Protein AF-A0A3A4UK69-F1 (afdb_monomer)

Nearest PDB structures (foldseek):
  6pcm-assembly1_A  TM=4.112E-01  e=5.281E-01  Mycolicibacterium smegmatis MC2 155
  7zi4-assembly1_Q  TM=6.299E-01  e=3.247E+00  Homo sapiens
  8x19-assembly1_J  TM=5.855E-01  e=5.456E+00  Homo sapiens
  4rul-assembly1_A  TM=4.086E-01  e=1.310E+00  Escherichia coli DH1

Mean predicted aligned error: 6.85 Å

pLDDT: mean 83.21, std 5.72, range [52.34, 89.5]

Structure (mmCIF, N/CA/C/O backbone):
data_AF-A0A3A4UK69-F1
#
_entry.id   AF-A0A3A4UK69-F1
#
loop_
_atom_site.group_PDB
_atom_site.id
_atom_site.type_symbol
_atom_site.label_atom_id
_atom_site.label_alt_id
_atom_site.label_comp_id
_atom_site.label_asym_id
_atom_site.label_entity_id
_atom_site.label_seq_id
_atom_site.pdbx_PDB_ins_code
_atom_site.Cartn_x
_atom_site.Cartn_y
_atom_site.Cartn_z
_atom_site.occupancy
_atom_site.B_iso_or_equiv
_atom_site.auth_seq_id
_atom_site.auth_comp_id
_atom_site.auth_asym_id
_atom_site.auth_atom_id
_atom_site.pdbx_PDB_model_num
ATOM 1 N N . MET A 1 1 ? -12.505 -10.257 -20.739 1.00 52.34 1 MET A N 1
ATOM 2 C CA . MET A 1 1 ? -11.443 -10.160 -21.768 1.00 52.34 1 MET A CA 1
ATOM 3 C C . MET A 1 1 ? -10.095 -10.376 -21.075 1.00 52.34 1 MET A C 1
ATOM 5 O O . MET A 1 1 ? -9.826 -9.671 -20.113 1.00 52.34 1 MET A O 1
ATOM 9 N N . ARG A 1 2 ? -9.304 -11.394 -21.450 1.00 63.09 2 ARG A N 1
ATOM 10 C CA . ARG A 1 2 ? -8.018 -11.730 -20.797 1.00 63.09 2 ARG A CA 1
ATOM 11 C C . ARG A 1 2 ? -6.873 -11.286 -21.707 1.00 63.09 2 ARG A C 1
ATOM 13 O O . ARG A 1 2 ? -6.662 -11.902 -22.743 1.00 63.09 2 ARG A O 1
ATOM 20 N N . ILE A 1 3 ? -6.164 -10.223 -21.333 1.00 78.75 3 ILE A N 1
ATOM 21 C CA . ILE A 1 3 ? -4.991 -9.739 -22.075 1.00 78.75 3 ILE A CA 1
ATOM 22 C C . ILE A 1 3 ? -3.780 -10.581 -21.627 1.00 78.75 3 ILE A C 1
ATOM 24 O O . ILE A 1 3 ? -3.466 -10.582 -20.434 1.00 78.75 3 ILE A O 1
ATOM 28 N N . PRO A 1 4 ? -3.141 -11.362 -22.517 1.00 82.81 4 PRO A N 1
ATOM 29 C CA . PRO A 1 4 ? -1.982 -12.175 -22.156 1.00 82.81 4 PRO A CA 1
ATOM 30 C C . PRO A 1 4 ? -0.755 -11.289 -21.904 1.00 82.81 4 PRO A C 1
ATOM 32 O O . PRO A 1 4 ? -0.562 -10.293 -22.598 1.00 82.81 4 PRO A O 1
ATOM 35 N N . LYS A 1 5 ? 0.096 -11.674 -20.939 1.00 75.31 5 LYS A N 1
ATOM 36 C CA . LYS A 1 5 ? 1.392 -11.011 -20.726 1.00 75.31 5 LYS A CA 1
ATOM 37 C C . LYS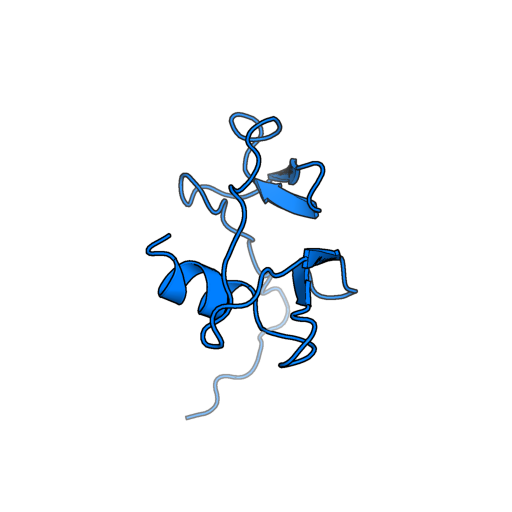 A 1 5 ? 2.251 -11.183 -21.974 1.00 75.31 5 LYS A C 1
ATOM 39 O O . LYS A 1 5 ? 2.420 -12.314 -22.437 1.00 75.31 5 LYS A O 1
ATOM 44 N N . ARG A 1 6 ? 2.786 -10.089 -22.513 1.00 85.00 6 ARG A N 1
ATOM 45 C CA . ARG A 1 6 ? 3.675 -10.141 -23.680 1.00 85.00 6 ARG A CA 1
ATOM 46 C C . ARG A 1 6 ? 5.125 -10.228 -23.220 1.00 85.00 6 ARG A C 1
ATOM 48 O O . ARG A 1 6 ? 5.530 -9.579 -22.259 1.00 85.00 6 ARG A O 1
ATOM 55 N N . TYR A 1 7 ? 5.911 -11.057 -23.898 1.00 80.06 7 TYR A N 1
ATOM 56 C CA . TYR A 1 7 ? 7.346 -11.133 -23.646 1.00 80.06 7 TYR A CA 1
ATOM 57 C C . TYR A 1 7 ? 7.990 -9.759 -23.905 1.00 80.06 7 TYR A C 1
ATOM 59 O O . TYR A 1 7 ? 7.695 -9.129 -24.919 1.00 80.06 7 TYR A O 1
ATOM 67 N N . GLY A 1 8 ? 8.819 -9.284 -22.969 1.00 80.31 8 GLY A N 1
ATOM 68 C CA . GLY A 1 8 ? 9.406 -7.934 -22.982 1.00 80.31 8 GLY A CA 1
ATOM 69 C C . GLY A 1 8 ? 8.650 -6.889 -22.149 1.00 80.31 8 GLY A C 1
ATOM 70 O O . GLY A 1 8 ? 9.163 -5.795 -21.931 1.00 80.31 8 GLY A O 1
ATOM 71 N N . GLU A 1 9 ? 7.468 -7.220 -21.629 1.00 78.69 9 GLU A N 1
ATOM 72 C CA . GLU A 1 9 ? 6.718 -6.342 -20.731 1.00 78.69 9 GLU A CA 1
ATOM 73 C C . GLU A 1 9 ? 7.253 -6.463 -19.293 1.00 78.69 9 GLU A C 1
ATOM 75 O O . GLU A 1 9 ? 7.172 -7.523 -18.665 1.00 78.69 9 GLU A O 1
ATOM 80 N N . SER A 1 10 ? 7.823 -5.378 -18.764 1.00 76.12 10 SER A N 1
ATOM 81 C CA . SER A 1 10 ? 8.317 -5.294 -17.387 1.00 76.12 10 SER A CA 1
ATOM 82 C C . SER A 1 10 ? 7.416 -4.392 -16.543 1.00 76.12 10 SER A C 1
ATOM 84 O O . SER A 1 10 ? 6.963 -3.333 -16.973 1.00 76.12 10 SER A O 1
ATOM 86 N N . GLN A 1 11 ? 7.122 -4.822 -15.315 1.00 74.56 11 GLN A N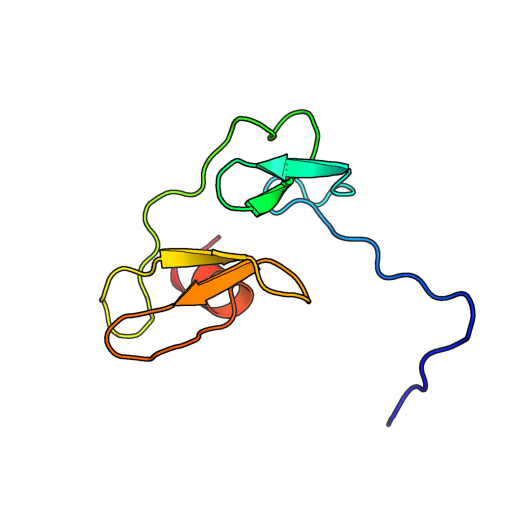 1
ATOM 87 C CA . GLN A 1 11 ? 6.322 -4.021 -14.396 1.00 74.56 11 GLN A CA 1
ATOM 88 C C . GLN A 1 11 ? 7.203 -2.934 -13.774 1.00 74.56 11 GLN A C 1
ATOM 90 O O . GLN A 1 11 ? 8.063 -3.223 -12.944 1.00 74.56 11 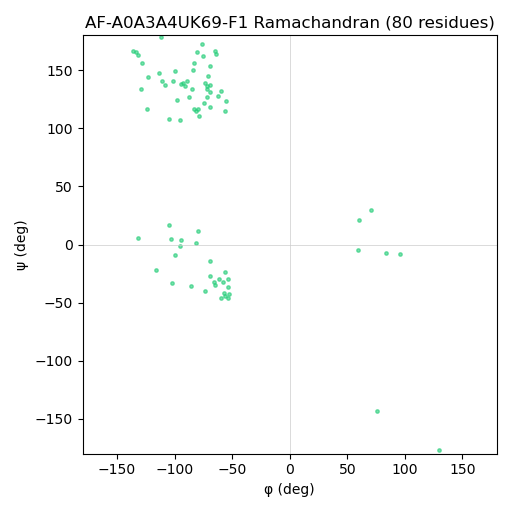GLN A O 1
ATOM 95 N N . VAL A 1 12 ? 6.962 -1.677 -14.143 1.00 81.00 12 VAL A N 1
ATOM 96 C CA . VAL A 1 12 ? 7.615 -0.531 -13.503 1.00 81.00 12 VAL A CA 1
ATOM 97 C C . VAL A 1 12 ? 6.903 -0.230 -12.184 1.00 81.00 12 VAL A C 1
ATOM 99 O O . VAL A 1 12 ? 5.716 0.101 -12.161 1.00 81.00 12 VAL A O 1
ATOM 102 N N . ALA A 1 13 ? 7.618 -0.367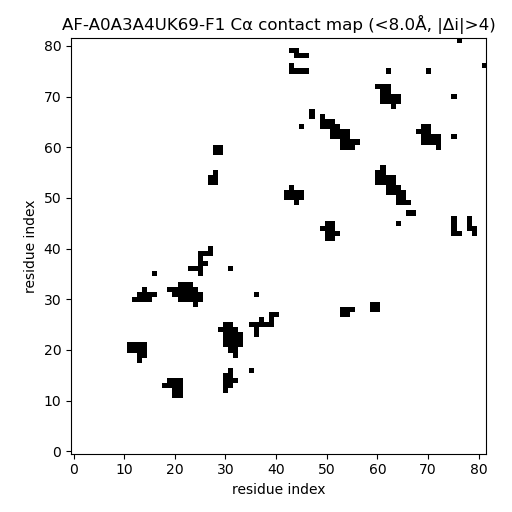 -11.067 1.00 80.06 13 ALA A N 1
ATOM 103 C CA . ALA A 1 13 ? 7.108 0.027 -9.760 1.00 80.06 13 ALA A CA 1
ATOM 104 C C . ALA A 1 13 ? 7.061 1.560 -9.652 1.00 80.06 13 ALA A C 1
ATOM 106 O O . ALA A 1 13 ? 8.007 2.249 -10.033 1.00 80.06 13 ALA A O 1
ATOM 107 N N . LYS A 1 14 ? 5.962 2.089 -9.112 1.00 85.50 14 LYS A N 1
ATOM 108 C CA . LYS A 1 14 ? 5.788 3.517 -8.820 1.00 85.50 14 LYS A CA 1
ATOM 109 C C . LYS A 1 14 ? 6.053 3.790 -7.341 1.00 85.50 14 LYS A C 1
ATOM 111 O O . LYS A 1 14 ? 5.807 2.929 -6.497 1.00 85.50 14 LYS A O 1
ATOM 116 N N . CYS A 1 15 ? 6.553 4.980 -7.038 1.00 85.12 15 CYS A N 1
ATOM 117 C CA . CYS A 1 15 ? 6.733 5.476 -5.683 1.00 85.12 15 CYS A CA 1
ATOM 118 C C . CYS A 1 15 ?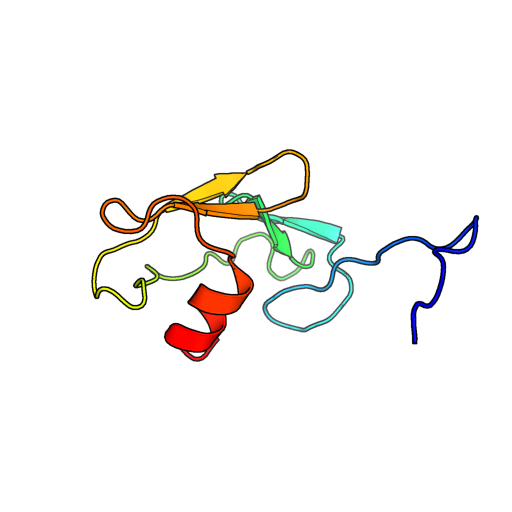 5.370 5.799 -5.069 1.00 85.12 15 CYS A C 1
ATOM 120 O O . CYS A 1 15 ? 4.569 6.492 -5.689 1.00 85.12 15 CYS A O 1
ATOM 122 N N . LEU A 1 16 ? 5.142 5.360 -3.830 1.00 80.44 16 LEU A N 1
ATOM 123 C CA . LEU A 1 16 ? 3.878 5.606 -3.125 1.00 80.44 16 LEU A CA 1
ATOM 124 C C . LEU A 1 16 ? 3.634 7.073 -2.727 1.00 80.44 16 LEU A C 1
ATOM 126 O O . LEU A 1 16 ? 2.522 7.411 -2.364 1.00 80.44 16 LEU A O 1
ATOM 130 N N . PHE A 1 17 ? 4.649 7.939 -2.778 1.00 83.81 17 PHE A N 1
ATOM 131 C CA . PHE A 1 17 ? 4.521 9.339 -2.347 1.00 83.81 17 PHE A CA 1
ATOM 132 C C . PHE A 1 17 ? 4.391 10.335 -3.501 1.00 83.81 17 PHE A C 1
ATOM 134 O O . PHE A 1 17 ? 3.770 11.377 -3.342 1.00 83.81 17 PHE A O 1
ATOM 141 N N . CYS A 1 18 ? 5.043 10.066 -4.635 1.00 83.31 18 CYS A N 1
ATOM 142 C CA . CYS A 1 18 ? 5.103 11.002 -5.763 1.00 83.31 18 CYS A CA 1
ATOM 143 C C . CYS A 1 18 ? 4.775 10.366 -7.113 1.00 83.31 18 CYS A C 1
ATOM 145 O O . CYS A 1 18 ? 4.979 11.008 -8.138 1.00 83.31 18 CYS A O 1
ATOM 147 N N . GLU A 1 19 ? 4.362 9.096 -7.130 1.00 82.06 19 GLU A N 1
ATOM 148 C CA . GLU A 1 19 ? 3.989 8.320 -8.323 1.00 82.06 19 GLU A CA 1
ATOM 149 C C . GLU A 1 19 ? 5.071 8.158 -9.409 1.00 82.06 19 GLU A C 1
ATOM 151 O O . GLU A 1 19 ? 4.885 7.400 -10.364 1.00 82.06 19 GLU A O 1
ATOM 156 N N . MET A 1 20 ? 6.234 8.796 -9.246 1.00 85.62 20 MET A N 1
ATOM 157 C CA . MET A 1 20 ? 7.408 8.622 -10.099 1.00 85.62 20 MET A CA 1
ATOM 158 C C . MET A 1 20 ? 7.952 7.195 -9.995 1.00 85.62 20 MET A C 1
ATOM 160 O O . MET A 1 20 ? 7.652 6.465 -9.052 1.00 85.62 20 MET A O 1
ATOM 164 N N . GLN A 1 21 ? 8.805 6.793 -10.935 1.00 85.75 21 GLN A N 1
ATOM 165 C CA . GLN A 1 21 ? 9.434 5.475 -10.908 1.00 85.75 21 GLN A CA 1
ATOM 166 C C . GLN A 1 21 ? 10.180 5.229 -9.584 1.00 85.75 21 GLN A C 1
ATOM 168 O O . GLN A 1 21 ? 11.071 5.989 -9.190 1.00 85.75 21 GLN A O 1
ATOM 173 N N . ALA A 1 22 ? 9.815 4.145 -8.898 1.00 86.69 22 ALA A N 1
ATOM 174 C CA . ALA A 1 22 ? 10.526 3.696 -7.716 1.00 86.69 22 ALA A CA 1
ATOM 175 C C . ALA A 1 22 ? 11.877 3.112 -8.136 1.00 86.69 22 ALA A C 1
ATOM 177 O O . ALA A 1 22 ? 11.957 2.244 -9.006 1.00 86.69 22 ALA A O 1
ATOM 178 N N . THR A 1 23 ? 12.938 3.611 -7.515 1.00 84.88 23 THR A N 1
ATOM 179 C CA . THR A 1 23 ? 14.326 3.206 -7.789 1.00 84.88 23 THR A CA 1
ATOM 180 C C . THR A 1 23 ? 14.968 2.537 -6.583 1.00 84.88 23 THR A C 1
ATOM 182 O O . THR A 1 23 ? 15.920 1.779 -6.746 1.00 84.88 23 THR A O 1
ATOM 185 N N . THR A 1 24 ? 14.445 2.783 -5.381 1.00 84.38 24 THR A N 1
ATOM 186 C CA . THR A 1 24 ? 14.975 2.271 -4.118 1.00 84.38 24 THR A CA 1
ATOM 187 C C . THR A 1 24 ? 13.844 1.768 -3.219 1.00 84.38 24 THR A C 1
ATOM 189 O O . THR A 1 24 ? 12.664 2.007 -3.469 1.00 84.38 24 THR A O 1
ATOM 192 N N . THR A 1 25 ? 14.192 1.032 -2.166 1.00 84.88 25 THR A N 1
ATOM 193 C CA . THR A 1 25 ? 13.257 0.651 -1.099 1.00 84.88 25 THR A CA 1
ATOM 194 C C . THR A 1 25 ? 13.619 1.375 0.188 1.00 84.88 25 THR A C 1
ATOM 196 O O . THR A 1 25 ? 14.804 1.482 0.495 1.00 84.88 25 THR A O 1
ATOM 199 N N . ASN A 1 26 ? 12.623 1.829 0.947 1.00 87.12 26 ASN A N 1
ATOM 200 C CA . ASN A 1 26 ? 12.837 2.352 2.301 1.00 87.12 26 ASN A CA 1
ATOM 201 C C . ASN A 1 26 ? 13.074 1.194 3.309 1.00 87.12 26 ASN A C 1
ATOM 203 O O . ASN A 1 26 ? 12.889 0.026 2.957 1.00 87.12 26 ASN A O 1
ATOM 207 N N . GLY A 1 27 ? 13.435 1.493 4.561 1.00 82.44 27 GLY A N 1
ATOM 208 C CA . GLY A 1 27 ? 13.614 0.547 5.670 1.00 82.44 27 GLY A CA 1
ATOM 209 C C . GLY A 1 27 ? 12.401 -0.353 5.932 1.00 82.44 27 GLY A C 1
ATOM 210 O O . GLY A 1 27 ? 12.563 -1.521 6.266 1.00 82.44 27 GLY A O 1
ATOM 211 N N . GLN A 1 28 ? 11.188 0.125 5.639 1.00 82.62 28 GLN A N 1
ATOM 212 C CA . GLN A 1 28 ? 9.947 -0.668 5.675 1.00 82.62 28 GLN A CA 1
ATOM 213 C C . GLN A 1 28 ? 9.735 -1.552 4.420 1.00 82.62 28 GLN A C 1
ATOM 215 O O . GLN A 1 28 ? 8.646 -2.075 4.192 1.00 82.62 28 GLN A O 1
ATOM 220 N N . ALA A 1 29 ? 10.752 -1.701 3.562 1.00 83.75 29 ALA A N 1
ATOM 221 C CA . ALA A 1 29 ? 10.727 -2.437 2.291 1.00 83.75 29 ALA A CA 1
ATOM 222 C C . ALA A 1 29 ? 9.714 -1.930 1.242 1.00 83.75 29 ALA A C 1
ATOM 224 O O . ALA A 1 29 ? 9.356 -2.644 0.301 1.00 83.75 29 ALA A O 1
ATOM 225 N N . VAL A 1 30 ? 9.278 -0.679 1.376 1.00 86.00 30 VAL A N 1
ATOM 226 C CA . VAL A 1 30 ? 8.336 -0.017 0.469 1.00 86.00 30 VAL A CA 1
ATOM 227 C C . VAL A 1 30 ? 9.081 0.590 -0.727 1.00 86.00 30 VAL A C 1
ATOM 229 O O . VAL A 1 30 ? 10.093 1.260 -0.509 1.00 86.00 30 VAL A O 1
ATOM 232 N N . PRO A 1 31 ? 8.612 0.399 -1.979 1.00 87.25 31 PRO A N 1
ATOM 233 C CA . PRO A 1 31 ? 9.233 0.990 -3.161 1.00 87.25 31 PRO A CA 1
ATOM 234 C C . PRO A 1 31 ? 9.028 2.511 -3.187 1.00 87.25 31 PRO A C 1
ATOM 236 O O . PRO A 1 31 ? 7.904 3.015 -3.254 1.00 87.25 31 PRO A O 1
ATOM 239 N N . VAL A 1 32 ? 10.132 3.250 -3.158 1.00 87.94 32 VAL A N 1
ATOM 240 C CA . VAL A 1 32 ? 10.170 4.715 -3.134 1.00 87.94 32 VAL A CA 1
ATOM 241 C C . VAL A 1 32 ? 11.182 5.255 -4.152 1.00 87.94 32 VAL A C 1
ATOM 243 O O . VAL A 1 32 ? 11.994 4.526 -4.725 1.00 87.94 32 VAL A O 1
ATOM 246 N N . CYS A 1 33 ? 11.106 6.549 -4.450 1.00 89.50 33 CYS A N 1
ATOM 247 C CA . CYS A 1 33 ? 12.158 7.239 -5.194 1.00 89.50 33 CYS A CA 1
ATOM 248 C C . CYS A 1 33 ? 13.318 7.612 -4.252 1.00 89.50 33 CYS A C 1
ATOM 250 O O . CYS A 1 33 ? 13.153 7.627 -3.031 1.00 89.50 33 CYS A O 1
ATOM 252 N N . LYS A 1 34 ? 14.477 7.982 -4.810 1.00 86.50 34 LYS A N 1
ATOM 253 C CA . LYS A 1 34 ? 15.657 8.402 -4.028 1.00 86.50 34 LYS A CA 1
ATOM 254 C C . LYS A 1 34 ? 15.356 9.531 -3.032 1.00 86.50 34 LYS A C 1
ATOM 256 O O . LYS A 1 34 ? 15.853 9.496 -1.914 1.00 86.50 34 LYS A O 1
ATOM 261 N N . ASN A 1 35 ? 14.491 10.477 -3.402 1.00 87.44 35 ASN A N 1
ATOM 262 C CA . ASN A 1 35 ? 14.119 11.613 -2.548 1.00 87.44 35 ASN A CA 1
ATOM 263 C C . ASN A 1 35 ? 13.287 11.189 -1.328 1.00 87.44 35 ASN A C 1
ATOM 265 O O . ASN A 1 35 ? 13.326 11.842 -0.293 1.00 87.44 35 ASN A O 1
ATOM 269 N N . HIS A 1 36 ? 12.545 10.084 -1.440 1.00 85.38 36 HIS A N 1
ATOM 270 C CA . HIS A 1 36 ? 11.697 9.546 -0.375 1.00 85.38 36 HIS A CA 1
ATOM 271 C C . HIS A 1 36 ? 12.302 8.303 0.288 1.00 85.38 36 HIS A C 1
ATOM 273 O O . HIS A 1 36 ? 11.603 7.586 0.999 1.00 85.38 36 HIS A O 1
ATOM 279 N N . ALA A 1 37 ? 13.602 8.060 0.094 1.00 84.25 37 ALA A N 1
ATOM 280 C CA . ALA A 1 37 ? 14.299 6.914 0.669 1.00 84.25 37 ALA A CA 1
ATOM 281 C C . ALA A 1 37 ? 14.287 6.907 2.204 1.00 84.25 37 ALA A C 1
ATOM 283 O O . ALA A 1 37 ? 14.287 5.830 2.778 1.00 84.25 37 ALA A O 1
ATOM 284 N N . ALA A 1 38 ? 14.242 8.079 2.847 1.00 84.94 38 ALA A N 1
ATOM 285 C CA . ALA A 1 38 ? 14.198 8.222 4.305 1.00 84.94 38 ALA A CA 1
ATOM 286 C C . ALA A 1 38 ? 12.772 8.391 4.870 1.00 84.94 38 ALA A C 1
ATOM 288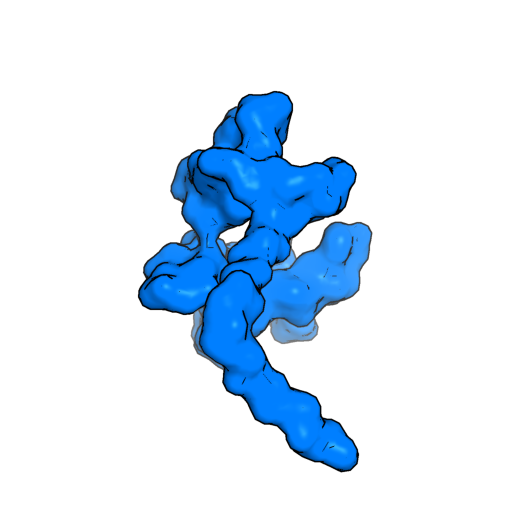 O O . ALA A 1 38 ? 12.604 8.553 6.075 1.00 84.94 38 ALA A O 1
ATOM 289 N N . ARG A 1 39 ? 11.734 8.415 4.019 1.00 84.69 39 ARG A N 1
ATOM 290 C CA . ARG A 1 39 ? 10.367 8.767 4.432 1.00 84.69 39 ARG A CA 1
ATOM 291 C C . ARG A 1 39 ? 9.551 7.518 4.736 1.00 84.69 39 ARG A C 1
ATOM 293 O O . ARG A 1 39 ? 9.181 6.779 3.824 1.00 84.69 39 ARG A O 1
ATOM 300 N N . GLU A 1 40 ? 9.289 7.278 6.012 1.00 82.81 40 GLU A N 1
ATOM 301 C CA . GLU A 1 40 ? 8.537 6.113 6.485 1.00 82.81 40 GLU A CA 1
ATOM 302 C C . GLU A 1 40 ? 7.024 6.335 6.418 1.00 82.81 40 GLU A C 1
ATOM 304 O O . GLU A 1 40 ? 6.540 7.466 6.517 1.00 82.81 40 GLU A O 1
ATOM 309 N N . LEU A 1 41 ? 6.273 5.249 6.216 1.00 82.69 41 LEU A N 1
ATOM 310 C CA . LEU A 1 41 ? 4.820 5.290 6.334 1.00 82.69 41 LEU A CA 1
ATOM 311 C C . LEU A 1 41 ? 4.445 5.379 7.820 1.00 82.69 41 LEU A C 1
ATOM 313 O O . LEU A 1 41 ? 5.049 4.674 8.640 1.00 82.69 41 LEU A O 1
ATOM 317 N N . PRO A 1 42 ? 3.445 6.210 8.171 1.00 82.56 42 PRO A N 1
ATOM 318 C CA . PRO A 1 42 ? 2.914 6.259 9.526 1.00 82.56 42 PRO A CA 1
ATOM 319 C C . PRO A 1 42 ? 2.249 4.926 9.894 1.00 82.56 42 PRO A C 1
ATOM 321 O O . PRO A 1 42 ? 1.963 4.099 9.029 1.00 82.56 42 PRO A O 1
ATOM 324 N N . ALA A 1 43 ? 1.974 4.723 11.184 1.00 83.50 43 ALA A N 1
ATOM 325 C CA . ALA A 1 43 ? 1.297 3.522 11.667 1.00 83.50 43 ALA A CA 1
ATOM 326 C C . ALA A 1 43 ? -0.058 3.326 10.957 1.00 83.50 43 ALA A C 1
ATOM 328 O O . ALA A 1 43 ? -0.978 4.129 11.115 1.00 83.50 43 ALA A O 1
ATOM 329 N N . LEU A 1 44 ? -0.168 2.246 10.179 1.00 85.44 44 LEU A N 1
ATOM 330 C CA . LEU A 1 44 ? -1.348 1.929 9.379 1.00 85.44 44 LEU A CA 1
ATOM 331 C C . LEU A 1 44 ? -2.345 1.092 10.184 1.00 85.44 44 LEU A C 1
ATOM 333 O O . LEU A 1 44 ? -1.965 0.158 10.900 1.00 85.44 44 LEU A O 1
ATOM 337 N N . LYS A 1 45 ? -3.635 1.388 10.014 1.00 86.44 45 LYS A N 1
ATOM 338 C CA . LYS A 1 45 ? -4.727 0.578 10.566 1.00 86.44 45 LYS A CA 1
ATOM 339 C C . LYS A 1 45 ? -5.343 -0.313 9.496 1.00 86.44 45 LYS A C 1
ATOM 341 O O . LYS A 1 45 ? -5.511 0.089 8.345 1.00 86.44 45 LYS A O 1
ATOM 346 N N . CYS A 1 46 ? -5.686 -1.534 9.884 1.00 86.06 46 CYS A N 1
ATOM 347 C CA . CYS A 1 46 ? -6.492 -2.437 9.073 1.00 86.06 46 CYS A CA 1
ATOM 348 C C . CYS A 1 46 ? -7.961 -1.996 9.106 1.00 86.06 46 CYS A C 1
ATOM 350 O O . CYS A 1 46 ? -8.389 -1.323 10.043 1.00 86.06 46 CYS A O 1
ATOM 352 N N . ALA A 1 47 ? -8.768 -2.477 8.158 1.00 83.56 47 ALA A N 1
ATOM 353 C CA . ALA A 1 47 ? -10.224 -2.314 8.188 1.00 83.56 47 ALA A CA 1
ATOM 354 C C . ALA A 1 47 ? -10.868 -2.854 9.485 1.00 83.56 47 ALA A C 1
ATOM 356 O O . ALA A 1 47 ? -11.931 -2.393 9.880 1.00 83.56 47 ALA A O 1
ATOM 357 N N . CYS A 1 48 ? -10.216 -3.794 10.182 1.00 84.12 48 CYS A N 1
ATOM 358 C CA . CYS A 1 48 ? -10.671 -4.299 11.481 1.00 84.12 48 CYS A CA 1
ATOM 359 C C . CYS A 1 48 ? -10.305 -3.399 12.679 1.00 84.12 48 CYS A C 1
ATOM 361 O O . CYS A 1 48 ? -10.559 -3.779 13.818 1.00 84.12 48 CYS A O 1
ATOM 363 N N . GLY A 1 49 ? -9.649 -2.254 12.459 1.00 81.94 49 GLY A N 1
ATOM 364 C CA . GLY A 1 49 ? -9.243 -1.311 13.509 1.00 81.94 49 GLY A CA 1
ATOM 365 C C . GLY A 1 49 ? -7.920 -1.636 14.215 1.00 81.94 49 GLY A C 1
ATOM 366 O O . GLY A 1 49 ? -7.425 -0.817 14.986 1.00 81.94 49 GLY A O 1
ATOM 367 N N . SER A 1 50 ? -7.318 -2.796 13.943 1.00 87.50 50 SER A N 1
ATOM 368 C CA . SER A 1 50 ? -6.021 -3.197 14.506 1.00 87.50 50 SER A CA 1
ATOM 369 C C . SER A 1 50 ? -4.846 -2.613 13.720 1.00 87.50 50 SER A C 1
ATOM 371 O O . SER A 1 50 ? -4.969 -2.313 12.531 1.00 87.50 50 SER A O 1
ATOM 373 N N . PHE A 1 51 ? -3.693 -2.493 14.379 1.00 87.62 51 PHE A N 1
ATOM 374 C CA . PHE A 1 51 ? -2.441 -2.115 13.725 1.00 87.62 51 PHE A CA 1
ATOM 375 C C . PHE A 1 51 ? -1.936 -3.216 12.797 1.00 87.62 51 PHE A C 1
ATOM 377 O O . PHE A 1 51 ? -2.240 -4.402 12.977 1.00 87.62 51 PHE A O 1
ATOM 384 N N . VAL A 1 52 ? -1.180 -2.799 11.785 1.00 89.31 52 VAL A N 1
ATOM 385 C CA . VAL A 1 52 ? -0.678 -3.691 10.745 1.00 89.31 52 VAL A CA 1
ATOM 386 C C . VAL A 1 52 ? 0.814 -3.508 10.564 1.00 89.31 52 VAL A C 1
ATOM 388 O O . VAL A 1 52 ? 1.289 -2.385 10.420 1.00 89.31 52 VAL A O 1
ATOM 391 N N . ASP A 1 53 ? 1.526 -4.627 10.494 1.00 87.12 53 ASP A N 1
ATOM 392 C CA . ASP A 1 53 ? 2.956 -4.633 10.215 1.00 87.12 53 ASP A CA 1
ATOM 393 C C . ASP A 1 53 ? 3.209 -4.742 8.716 1.00 87.12 53 ASP A C 1
ATOM 395 O O . ASP A 1 53 ? 2.602 -5.568 8.029 1.00 87.12 53 ASP A O 1
ATOM 399 N N . ILE A 1 54 ? 4.148 -3.948 8.208 1.00 87.81 54 ILE A N 1
ATOM 400 C CA . ILE A 1 54 ? 4.616 -4.046 6.825 1.00 87.81 54 ILE A CA 1
ATOM 401 C C . ILE A 1 54 ? 5.750 -5.073 6.773 1.00 87.81 54 ILE A C 1
ATOM 403 O O . ILE A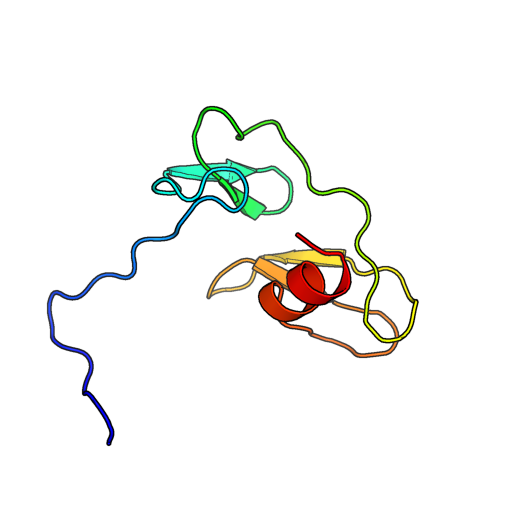 1 54 ? 6.725 -4.988 7.518 1.00 87.81 54 ILE A O 1
ATOM 407 N N . ARG A 1 55 ? 5.633 -6.054 5.878 1.00 86.50 55 ARG A N 1
ATOM 408 C CA . ARG A 1 55 ? 6.617 -7.119 5.660 1.00 86.50 55 ARG A CA 1
ATOM 409 C C . ARG A 1 55 ? 6.992 -7.221 4.185 1.00 86.50 55 ARG A C 1
ATOM 411 O O . ARG A 1 55 ? 6.229 -6.856 3.295 1.00 86.50 55 ARG A O 1
ATOM 418 N N . LYS A 1 56 ? 8.180 -7.761 3.907 1.00 85.06 56 LYS A N 1
ATOM 419 C CA . LYS A 1 56 ? 8.677 -7.986 2.542 1.00 85.06 56 LYS A CA 1
ATOM 420 C C . LYS A 1 56 ? 8.440 -9.430 2.111 1.00 85.06 56 LYS A C 1
ATOM 422 O O . LYS A 1 56 ? 8.902 -10.355 2.773 1.00 85.06 56 LYS A O 1
ATOM 427 N N . GLY A 1 57 ? 7.758 -9.623 0.985 1.00 82.06 57 GLY A N 1
ATOM 428 C CA . GLY A 1 57 ? 7.573 -10.925 0.343 1.00 82.06 57 GLY A CA 1
ATOM 429 C C . GLY A 1 57 ? 8.322 -11.028 -0.987 1.00 82.06 57 GLY A C 1
ATOM 430 O O . GLY A 1 57 ? 8.919 -10.063 -1.465 1.00 82.06 57 GLY A O 1
ATOM 431 N N . LYS A 1 58 ? 8.243 -12.199 -1.632 1.00 79.06 58 LYS A N 1
ATOM 432 C CA . LYS A 1 58 ? 8.860 -12.463 -2.949 1.00 79.06 58 LYS A CA 1
ATOM 433 C C . LYS A 1 58 ? 8.372 -11.511 -4.050 1.00 79.06 58 LYS A C 1
ATOM 435 O O . LYS A 1 58 ? 9.126 -11.188 -4.958 1.00 79.06 58 LYS A O 1
ATOM 440 N N . PHE A 1 59 ? 7.115 -11.076 -3.967 1.00 75.62 59 PHE A N 1
ATOM 441 C CA . PHE A 1 59 ? 6.448 -10.265 -4.992 1.00 75.62 59 PHE A CA 1
ATOM 442 C C . PHE A 1 59 ? 6.327 -8.778 -4.626 1.00 75.62 59 PHE A C 1
ATOM 444 O O . PHE A 1 59 ? 5.703 -8.021 -5.365 1.00 75.62 59 PHE A O 1
ATOM 451 N N . GLY A 1 60 ? 6.906 -8.358 -3.499 1.00 78.50 60 GLY A N 1
ATOM 452 C CA . GLY A 1 60 ? 6.825 -6.986 -3.004 1.00 78.50 60 GLY A CA 1
ATOM 453 C C . GLY A 1 60 ? 6.401 -6.895 -1.536 1.00 78.50 60 GLY A C 1
ATOM 454 O O . GLY A 1 60 ? 6.267 -7.923 -0.861 1.00 78.50 60 GLY A O 1
ATOM 455 N N . PRO A 1 61 ? 6.229 -5.667 -1.021 1.00 85.50 61 PRO A N 1
ATOM 456 C CA . PRO A 1 61 ? 5.755 -5.442 0.334 1.00 85.50 61 PRO A CA 1
ATOM 457 C C . PRO A 1 61 ? 4.287 -5.855 0.474 1.00 85.50 61 PRO A C 1
ATOM 459 O O . PRO A 1 61 ? 3.446 -5.561 -0.379 1.00 85.50 61 PRO A O 1
ATOM 462 N N . PHE A 1 62 ? 3.988 -6.527 1.574 1.00 86.62 62 PHE A N 1
ATOM 463 C CA . PHE A 1 62 ? 2.644 -6.898 1.991 1.00 86.62 62 PHE A CA 1
ATOM 464 C C . PHE A 1 62 ? 2.467 -6.522 3.454 1.00 86.62 62 PHE A C 1
ATOM 466 O O . PHE A 1 62 ? 3.444 -6.293 4.165 1.00 86.62 62 PHE A O 1
ATOM 473 N N . CYS A 1 63 ? 1.228 -6.463 3.913 1.00 87.81 63 CYS A N 1
ATOM 474 C CA . CYS A 1 63 ? 0.951 -6.111 5.290 1.00 87.81 63 CYS A CA 1
ATOM 475 C C . CYS A 1 63 ? 0.347 -7.304 6.023 1.00 87.81 63 CYS A C 1
ATOM 477 O O . CYS A 1 63 ? -0.366 -8.110 5.428 1.00 87.81 63 CYS A O 1
ATOM 479 N N . THR A 1 64 ? 0.622 -7.434 7.313 1.00 88.88 64 THR A N 1
ATOM 480 C CA . THR A 1 64 ? 0.062 -8.489 8.160 1.00 88.88 64 THR A CA 1
ATOM 481 C C . THR A 1 64 ? -0.641 -7.878 9.348 1.00 88.88 64 THR A C 1
ATOM 483 O O . THR A 1 64 ? -0.017 -7.215 10.173 1.00 88.88 64 THR A O 1
ATOM 486 N N . CYS A 1 65 ? -1.947 -8.097 9.422 1.00 88.94 65 CYS A N 1
ATOM 487 C CA . CYS A 1 65 ? -2.767 -7.717 10.555 1.00 88.94 65 CYS A CA 1
ATOM 488 C C . CYS A 1 65 ? -2.880 -8.919 11.492 1.00 8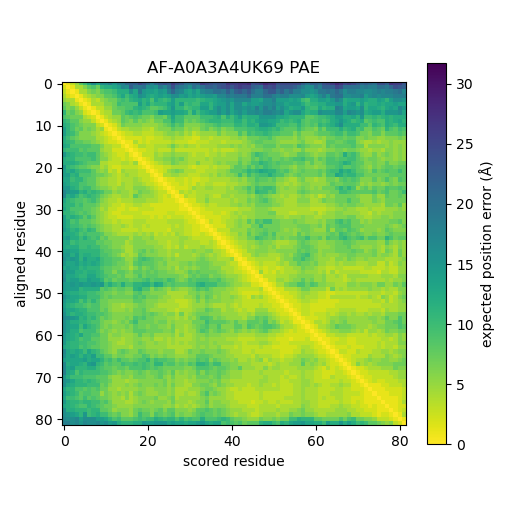8.94 65 CYS A C 1
ATOM 490 O O . CYS A 1 65 ? -3.121 -10.030 11.023 1.00 88.94 65 CYS A O 1
ATOM 492 N N . PHE A 1 66 ? -2.786 -8.702 12.804 1.00 86.19 66 PHE A N 1
ATOM 493 C CA . PHE A 1 66 ? -2.919 -9.780 13.791 1.00 86.19 66 PHE A CA 1
ATOM 494 C C . PHE A 1 66 ? -4.265 -10.523 13.673 1.00 86.19 66 PHE A C 1
ATOM 496 O O . PHE A 1 66 ? -4.299 -11.746 13.675 1.00 86.19 66 PHE A O 1
ATOM 503 N N . ASN A 1 67 ? -5.359 -9.779 13.4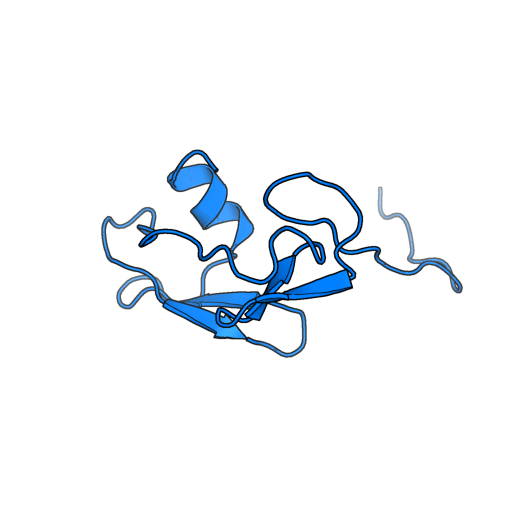69 1.00 86.12 67 ASN A N 1
ATOM 504 C CA . ASN A 1 67 ? -6.710 -10.345 13.378 1.00 86.12 67 ASN A CA 1
ATOM 505 C C . ASN A 1 67 ? -7.115 -10.835 11.973 1.00 86.12 67 ASN A C 1
ATOM 507 O O . ASN A 1 67 ? -7.829 -11.823 11.855 1.00 86.12 67 ASN A O 1
ATOM 511 N N . CYS A 1 68 ? -6.693 -10.155 10.898 1.00 84.00 68 CYS A N 1
ATOM 512 C CA . CYS A 1 68 ? -7.109 -10.488 9.523 1.00 84.00 68 CYS A CA 1
ATOM 513 C C . CYS A 1 68 ? -6.076 -11.307 8.734 1.00 84.00 68 CYS A C 1
ATOM 515 O O . CYS A 1 68 ? -6.367 -11.745 7.623 1.00 84.00 68 CYS A O 1
ATOM 517 N N . GLY A 1 69 ? -4.865 -11.486 9.263 1.00 86.69 69 GLY A N 1
ATOM 518 C CA . GLY A 1 69 ? -3.770 -12.155 8.568 1.00 86.69 69 GLY A CA 1
ATOM 519 C C . GLY A 1 69 ? -3.124 -11.283 7.489 1.00 86.69 69 GLY A C 1
ATOM 520 O O . GLY A 1 69 ? -2.948 -10.076 7.662 1.00 86.69 69 GLY A O 1
ATOM 521 N N . ALA A 1 70 ? -2.717 -11.903 6.379 1.00 87.19 70 ALA A N 1
ATOM 522 C CA . ALA A 1 70 ? -2.041 -11.213 5.284 1.00 87.19 70 ALA A CA 1
ATOM 523 C C . ALA A 1 70 ? -3.024 -10.367 4.460 1.00 87.19 70 ALA A C 1
ATOM 525 O O . ALA A 1 70 ? -3.981 -10.874 3.876 1.00 87.19 70 ALA A O 1
ATOM 526 N N . VAL A 1 71 ? -2.751 -9.070 4.378 1.00 86.19 71 VAL A N 1
ATOM 527 C CA . VAL A 1 71 ? -3.551 -8.072 3.673 1.00 86.19 71 VAL A CA 1
ATOM 528 C C . VAL A 1 71 ? -2.706 -7.351 2.628 1.00 86.19 71 VAL A C 1
ATOM 530 O O . VAL A 1 71 ? -1.519 -7.074 2.806 1.00 86.19 71 VAL A O 1
ATOM 533 N N . ASN A 1 72 ? -3.343 -7.030 1.503 1.00 84.31 72 ASN A N 1
ATOM 534 C CA . ASN A 1 72 ? -2.691 -6.296 0.427 1.00 84.31 72 ASN A CA 1
ATOM 535 C C . ASN A 1 72 ? -2.419 -4.854 0.856 1.00 84.31 72 ASN A C 1
ATOM 537 O O . ASN A 1 72 ? -3.341 -4.153 1.269 1.00 84.31 72 ASN A O 1
ATOM 541 N N . LEU A 1 73 ? -1.183 -4.392 0.643 1.00 84.06 73 LEU A N 1
ATOM 542 C CA . LEU A 1 73 ? -0.757 -3.026 0.956 1.00 84.06 73 LEU A CA 1
ATOM 543 C C . LEU A 1 73 ? -1.685 -1.974 0.325 1.00 84.06 73 LEU A C 1
ATOM 545 O O . LEU A 1 73 ? -2.099 -1.050 1.008 1.00 84.06 73 LEU A O 1
ATOM 549 N N . ARG A 1 74 ? -2.096 -2.167 -0.938 1.00 84.00 74 ARG A N 1
ATOM 550 C CA . ARG A 1 74 ? -3.029 -1.262 -1.640 1.00 84.00 74 ARG A CA 1
ATOM 551 C C . ARG A 1 74 ? -4.333 -1.028 -0.873 1.00 84.00 74 ARG A C 1
ATOM 553 O O . ARG A 1 74 ? -4.724 0.111 -0.690 1.00 84.00 74 ARG A O 1
ATOM 560 N N . LYS A 1 75 ? -4.948 -2.098 -0.357 1.00 83.88 75 LYS A N 1
ATOM 561 C CA . LYS A 1 75 ? -6.203 -2.002 0.406 1.00 83.88 75 LYS A CA 1
ATOM 562 C C . LYS A 1 75 ? -6.022 -1.228 1.708 1.00 83.88 75 LYS A C 1
ATOM 564 O O . LYS A 1 75 ? -6.934 -0.556 2.160 1.00 83.88 75 LYS A O 1
ATOM 569 N N . ILE A 1 76 ? -4.859 -1.352 2.341 1.00 87.69 76 ILE A N 1
ATOM 570 C CA . ILE A 1 76 ? -4.583 -0.646 3.593 1.00 87.69 76 ILE A CA 1
ATOM 571 C C . ILE A 1 76 ? -4.343 0.835 3.342 1.00 87.69 76 ILE A C 1
ATOM 573 O O . ILE A 1 76 ? -4.820 1.654 4.119 1.00 87.69 76 ILE A O 1
ATOM 577 N N . LEU A 1 77 ? -3.631 1.178 2.271 1.00 85.69 77 LEU A N 1
ATOM 578 C CA . LEU A 1 77 ? -3.430 2.572 1.882 1.00 85.69 77 LEU A CA 1
ATOM 579 C C . LEU A 1 77 ? -4.779 3.253 1.613 1.00 85.69 77 LEU A C 1
ATOM 581 O O . LEU A 1 77 ? -5.067 4.268 2.239 1.00 85.69 77 LEU A O 1
ATOM 585 N N . GLU A 1 78 ? -5.669 2.593 0.863 1.00 84.69 78 GLU A N 1
ATOM 586 C CA . GLU A 1 78 ? -7.042 3.064 0.626 1.00 84.69 78 GLU A CA 1
ATOM 587 C C . GLU A 1 78 ? -7.817 3.308 1.936 1.00 84.69 78 GLU A C 1
ATOM 589 O O . GLU A 1 78 ? -8.454 4.347 2.096 1.00 84.69 78 GLU A O 1
ATOM 594 N N . VAL A 1 79 ? -7.732 2.389 2.909 1.00 85.69 79 VAL A N 1
ATOM 595 C CA . VAL A 1 79 ? -8.403 2.527 4.220 1.00 85.69 79 VAL A CA 1
ATOM 596 C C . VAL A 1 79 ? -7.849 3.695 5.043 1.00 85.69 79 VAL A C 1
ATOM 598 O O . VAL A 1 79 ? -8.591 4.304 5.810 1.00 85.69 79 VAL A O 1
ATOM 601 N N . ASN A 1 80 ? -6.561 4.012 4.901 1.00 83.75 80 ASN A N 1
ATOM 602 C CA . ASN A 1 80 ? -5.915 5.111 5.624 1.00 83.75 80 ASN A CA 1
ATOM 603 C C . ASN A 1 80 ? -5.898 6.428 4.820 1.00 83.75 80 ASN A C 1
ATOM 605 O O . ASN A 1 80 ? -5.344 7.412 5.305 1.00 83.75 80 ASN A O 1
ATOM 609 N N . GLY A 1 81 ? -6.519 6.466 3.634 1.00 75.50 81 GLY A N 1
ATOM 610 C CA . GLY A 1 81 ? -6.612 7.661 2.790 1.00 75.50 81 GLY A CA 1
ATOM 611 C C . GLY A 1 81 ? -5.289 8.083 2.142 1.00 75.50 81 GLY A C 1
ATOM 612 O O . GLY A 1 81 ? -5.078 9.279 1.942 1.00 75.50 81 GLY A O 1
ATOM 613 N N . LEU A 1 82 ? -4.403 7.119 1.862 1.00 64.06 82 LEU A N 1
ATOM 614 C CA . LEU A 1 82 ? -3.084 7.311 1.243 1.00 64.06 82 LEU A CA 1
ATOM 615 C C . LEU A 1 82 ? -3.014 6.733 -0.173 1.00 64.06 82 LEU A C 1
ATOM 617 O O . LEU A 1 82 ? -3.670 5.697 -0.431 1.00 64.06 82 LEU A O 1
#

Solvent-accessible surface area (backbone atoms only — not comparable to full-atom values): 5190 Å² total; per-residue (Å²): 138,86,82,76,87,58,91,90,74,73,88,80,53,50,10,86,86,74,63,45,68,33,78,42,59,24,96,67,45,43,52,15,29,78,90,43,39,85,61,77,82,73,95,45,46,41,99,86,71,44,63,44,48,69,41,75,52,100,91,45,52,34,26,40,27,86,88,77,38,80,42,59,46,68,63,38,31,57,72,67,76,95

Radius of gyration: 14.23 Å; Cα contacts (8 Å, |Δi|>4): 126; chains: 1; bounding box: 27×24×38 Å

Secondary structure (DSSP, 8-state):
--PPPPTT---PPBPTTT-SBP-EE-TT--EE-GGGTT-PPP-PBPTTS-BEEEEEETTEEEEEETTTEEE-HHHHHHHHT-

Foldseek 3Di:
DDDDDDPPDDDFDAAPPPRHGFDDAEPLQGGHHPVCNPPDDPFFADPVRATWRWDADPVGIWIQGPVPGTHRPVNRCVVVVD

Sequence (82 aa):
MRIPKRYGESQVAKCLFCEMQATTTNGQAVPVCKNHAARELPALKCACGSFVDIRKGKFGPFCTCFNCGAVNLRKILEVNGL